Protein AF-A0A536Q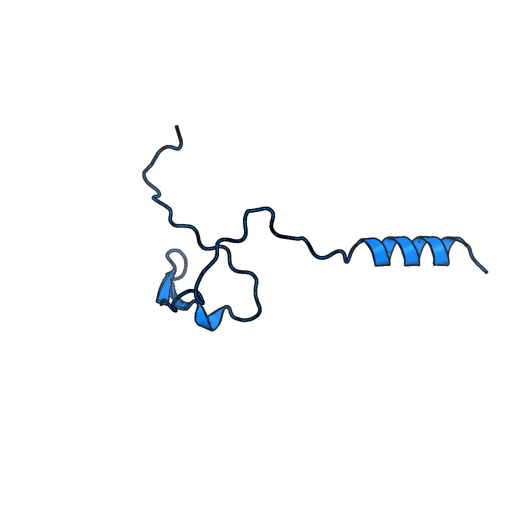F03-F1 (afdb_monomer)

Structure (mmCIF, N/CA/C/O backbone):
data_AF-A0A536QF03-F1
#
_entry.id   AF-A0A536QF03-F1
#
loop_
_atom_site.group_PDB
_atom_site.id
_atom_site.type_symbol
_atom_site.label_atom_id
_atom_site.label_alt_id
_atom_site.label_comp_id
_atom_site.label_asym_id
_atom_site.label_entity_id
_atom_site.label_seq_id
_atom_site.pdbx_PDB_ins_code
_atom_site.Cartn_x
_atom_site.Cartn_y
_atom_site.Cartn_z
_atom_site.occupancy
_atom_site.B_iso_or_equiv
_atom_site.auth_seq_id
_atom_site.auth_comp_id
_atom_site.auth_asym_id
_atom_site.auth_atom_id
_atom_site.pdbx_PDB_model_num
ATOM 1 N N . MET A 1 1 ? -8.088 11.211 -51.948 1.00 58.31 1 MET A N 1
ATOM 2 C CA . MET A 1 1 ? -7.829 10.613 -50.618 1.00 58.31 1 MET A CA 1
ATOM 3 C C . MET A 1 1 ? -7.136 11.669 -49.773 1.00 58.31 1 MET A C 1
ATOM 5 O O . MET A 1 1 ? -6.120 12.187 -50.211 1.00 58.31 1 MET A O 1
ATOM 9 N N . ARG A 1 2 ? -7.749 12.110 -48.668 1.00 77.88 2 ARG A N 1
ATOM 10 C CA . ARG A 1 2 ? -7.275 13.265 -47.885 1.00 77.88 2 ARG A CA 1
ATOM 11 C C . ARG A 1 2 ? -6.111 12.824 -46.981 1.00 77.88 2 ARG A C 1
ATOM 13 O O . ARG A 1 2 ? -6.371 12.085 -46.035 1.00 77.88 2 ARG A O 1
ATOM 20 N N . PRO A 1 3 ? -4.864 13.259 -47.229 1.00 74.75 3 PRO A N 1
ATOM 21 C CA . PRO A 1 3 ? -3.693 12.798 -46.474 1.00 74.75 3 PRO A CA 1
ATOM 22 C C . PRO A 1 3 ? -3.780 13.126 -44.974 1.00 74.75 3 PRO A C 1
ATOM 24 O O . PRO A 1 3 ? -3.221 12.410 -44.150 1.00 74.75 3 PRO A O 1
ATOM 27 N N . TRP A 1 4 ? -4.565 14.141 -44.598 1.00 76.12 4 TRP A N 1
ATOM 28 C CA . TRP A 1 4 ? -4.839 14.476 -43.198 1.00 76.12 4 TRP A CA 1
ATOM 29 C C . TRP A 1 4 ? -5.601 13.402 -42.417 1.00 76.12 4 TRP A C 1
ATOM 31 O O . TRP A 1 4 ? -5.383 13.278 -41.218 1.00 76.12 4 TRP A O 1
ATOM 41 N N . LEU A 1 5 ? -6.438 12.589 -43.069 1.00 81.62 5 LEU A N 1
ATOM 42 C CA . LEU A 1 5 ? -7.118 11.474 -42.396 1.00 81.62 5 LEU A CA 1
ATOM 43 C C . LEU A 1 5 ? -6.129 10.373 -42.001 1.00 81.62 5 LEU A C 1
ATOM 45 O O . LEU A 1 5 ? -6.239 9.812 -40.918 1.00 81.62 5 LEU A O 1
ATOM 49 N N . VAL A 1 6 ? -5.135 10.111 -42.853 1.00 81.88 6 VAL A N 1
ATOM 50 C CA . VAL A 1 6 ? -4.086 9.117 -42.588 1.00 81.88 6 VAL A CA 1
ATOM 51 C C . VAL A 1 6 ? -3.176 9.593 -41.452 1.00 81.88 6 VAL A C 1
ATOM 53 O O . 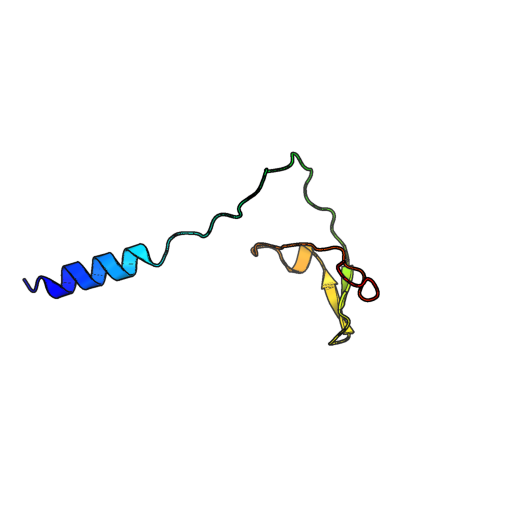VAL A 1 6 ? -2.894 8.830 -40.534 1.00 81.88 6 VAL A O 1
ATOM 56 N N . LEU A 1 7 ? -2.788 10.872 -41.460 1.00 81.19 7 LEU A N 1
ATOM 57 C CA . LEU A 1 7 ? -2.001 11.485 -40.383 1.00 81.19 7 LEU A CA 1
ATOM 58 C C . LEU A 1 7 ? -2.730 11.464 -39.030 1.00 81.19 7 LEU A C 1
ATOM 60 O O . LEU A 1 7 ? -2.121 11.121 -38.019 1.00 81.19 7 LEU A O 1
ATOM 64 N N . ALA A 1 8 ? -4.031 11.769 -39.007 1.00 82.50 8 ALA A N 1
ATOM 65 C CA . ALA A 1 8 ? -4.828 11.718 -37.782 1.00 82.50 8 ALA A CA 1
ATOM 66 C C . ALA A 1 8 ? -4.950 10.288 -37.223 1.00 82.50 8 ALA A C 1
ATOM 68 O O . ALA A 1 8 ? -4.812 10.083 -36.019 1.00 82.50 8 ALA A O 1
ATOM 69 N N . LEU A 1 9 ? -5.146 9.290 -38.091 1.00 78.38 9 LEU A N 1
ATOM 70 C CA . LEU A 1 9 ? -5.212 7.875 -37.704 1.00 78.38 9 LEU A CA 1
ATOM 71 C C . LEU A 1 9 ? -3.900 7.367 -37.090 1.00 78.38 9 LEU A C 1
ATOM 73 O O . LEU A 1 9 ? -3.928 6.666 -36.079 1.00 78.38 9 LEU A O 1
ATOM 77 N N . ILE A 1 10 ? -2.756 7.749 -37.661 1.00 79.94 10 ILE A N 1
ATOM 78 C CA . ILE A 1 10 ? -1.436 7.364 -37.137 1.00 79.94 10 ILE A CA 1
ATOM 79 C C . ILE A 1 10 ? -1.185 8.007 -35.766 1.00 79.94 10 ILE A C 1
ATOM 81 O O . ILE A 1 10 ? -0.704 7.336 -34.853 1.00 79.94 10 ILE A O 1
ATOM 85 N N . ALA A 1 11 ? -1.554 9.280 -35.593 1.00 76.50 11 ALA A N 1
ATOM 86 C CA . ALA A 1 11 ? -1.406 9.967 -34.311 1.00 76.50 11 ALA A CA 1
ATOM 87 C C . ALA A 1 11 ? -2.227 9.288 -33.198 1.00 76.50 11 ALA A C 1
ATOM 89 O O . ALA A 1 11 ? -1.693 9.034 -32.118 1.00 76.50 11 ALA A O 1
ATOM 90 N N . VAL A 1 12 ? -3.481 8.910 -33.477 1.00 74.81 12 VAL A N 1
ATOM 91 C CA . VAL A 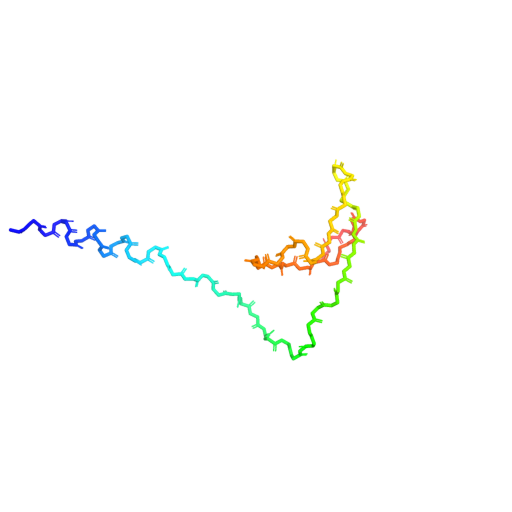1 12 ? -4.347 8.194 -32.519 1.00 74.81 12 VAL A CA 1
ATOM 92 C C . VAL A 1 12 ? -3.781 6.817 -32.153 1.00 74.81 12 VAL A C 1
ATOM 94 O O . VAL A 1 12 ? -3.817 6.438 -30.985 1.00 74.81 12 VAL A O 1
ATOM 97 N N . ALA A 1 13 ? -3.201 6.086 -33.110 1.00 71.50 13 ALA A N 1
ATOM 98 C CA . ALA A 1 13 ? -2.607 4.773 -32.847 1.00 71.50 13 ALA A CA 1
ATOM 99 C C . ALA A 1 13 ? -1.382 4.840 -31.912 1.00 71.50 13 ALA A C 1
ATOM 101 O O . ALA A 1 13 ? -1.166 3.927 -31.116 1.00 71.50 13 ALA A O 1
ATOM 102 N N . SER A 1 14 ? -0.602 5.926 -31.961 1.00 65.62 14 SER A N 1
ATOM 103 C CA . SER A 1 14 ? 0.587 6.103 -3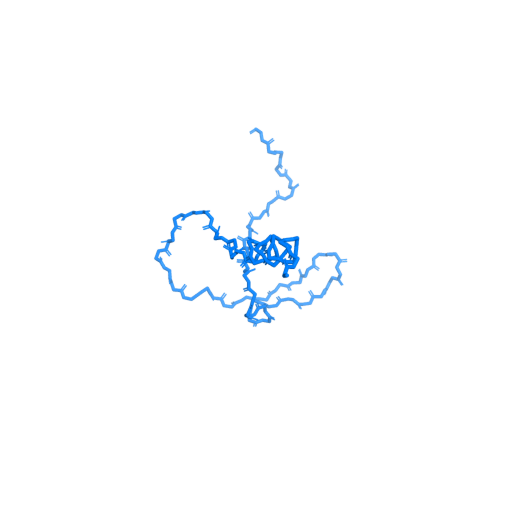1.109 1.00 65.62 14 SER A CA 1
ATOM 104 C C . SER A 1 14 ? 0.278 6.406 -29.637 1.00 65.62 14 SER A C 1
ATOM 106 O O . SER A 1 14 ? 1.119 6.169 -28.773 1.00 65.62 14 SER A O 1
ATOM 108 N N . ALA A 1 15 ? -0.932 6.884 -29.329 1.00 63.72 15 ALA A N 1
ATOM 109 C CA . ALA A 1 15 ? -1.324 7.275 -27.974 1.00 63.72 15 ALA A CA 1
ATOM 110 C C . ALA A 1 15 ? -1.672 6.082 -27.062 1.00 63.72 15 ALA A C 1
ATOM 112 O O . ALA A 1 15 ? -1.799 6.251 -25.853 1.00 63.72 15 ALA A O 1
ATOM 113 N N . CYS A 1 16 ? -1.819 4.878 -27.622 1.00 65.75 16 CYS A N 1
ATOM 114 C CA . CYS A 1 16 ? -2.239 3.678 -26.899 1.00 65.75 16 CYS A CA 1
ATOM 115 C C . CYS A 1 16 ? -1.063 2.732 -26.591 1.00 65.75 16 CYS A C 1
ATOM 117 O O . CYS A 1 16 ? -1.216 1.510 -26.603 1.00 65.75 16 CYS A O 1
ATOM 119 N N . ALA A 1 17 ? 0.131 3.280 -26.358 1.00 69.69 17 ALA A N 1
ATOM 120 C CA . ALA A 1 17 ? 1.270 2.479 -25.932 1.00 69.69 17 ALA A CA 1
ATOM 121 C C . ALA A 1 17 ? 1.131 2.124 -24.435 1.00 69.69 17 ALA A C 1
ATOM 123 O O . ALA A 1 17 ? 0.965 3.031 -23.616 1.00 69.69 17 ALA A O 1
ATOM 124 N N . PRO A 1 18 ? 1.198 0.835 -24.048 1.00 68.88 18 PRO A N 1
ATOM 125 C CA . PRO A 1 18 ? 1.136 0.444 -22.645 1.00 68.88 18 PRO A CA 1
ATOM 126 C C . PRO A 1 18 ? 2.355 0.995 -21.898 1.00 68.88 18 PRO A C 1
ATOM 128 O O . PRO A 1 18 ? 3.502 0.725 -22.261 1.00 68.88 18 PRO A O 1
ATOM 131 N N . THR A 1 19 ? 2.111 1.765 -20.841 1.00 69.88 19 THR A N 1
ATOM 132 C CA . THR A 1 19 ? 3.156 2.220 -19.926 1.00 69.88 19 THR A CA 1
ATOM 133 C C . THR A 1 19 ? 3.717 1.017 -19.175 1.00 69.88 19 THR A C 1
ATOM 135 O O . THR A 1 19 ? 3.013 0.320 -18.445 1.00 69.88 19 THR A O 1
ATOM 138 N N . LYS A 1 20 ? 5.008 0.742 -19.372 1.00 72.56 20 LYS A N 1
ATOM 139 C CA . LYS A 1 20 ? 5.711 -0.311 -18.639 1.00 72.56 20 LYS A CA 1
ATOM 140 C C . LYS A 1 20 ? 6.197 0.254 -17.307 1.00 72.56 20 LYS A C 1
ATOM 142 O O . LYS A 1 20 ? 6.790 1.329 -17.276 1.00 72.56 20 LYS A O 1
ATOM 147 N N . LEU A 1 21 ? 5.981 -0.485 -16.221 1.00 75.12 21 LEU A N 1
ATOM 148 C CA . LEU A 1 21 ? 6.614 -0.171 -14.943 1.00 75.12 21 LEU A CA 1
ATOM 149 C C . LEU A 1 21 ? 8.138 -0.293 -15.092 1.00 75.12 21 LEU A C 1
ATOM 151 O O . LEU A 1 21 ? 8.639 -1.293 -15.610 1.00 75.12 21 LEU A O 1
ATOM 155 N N . VAL A 1 22 ? 8.862 0.741 -14.668 1.00 80.94 22 VAL A N 1
ATOM 156 C CA . VAL A 1 22 ? 10.328 0.766 -14.675 1.00 80.94 22 VAL A CA 1
ATOM 157 C C . VAL A 1 22 ? 10.819 0.217 -13.339 1.00 80.94 22 VAL A C 1
ATOM 159 O O . VAL A 1 22 ? 10.465 0.747 -12.290 1.00 80.94 22 VAL A O 1
ATOM 162 N N . GLY A 1 23 ? 11.620 -0.845 -13.377 1.00 80.00 23 GLY A N 1
ATOM 163 C CA . GLY A 1 23 ? 12.187 -1.477 -12.189 1.00 80.00 23 GLY A CA 1
ATOM 164 C C . GLY A 1 23 ? 12.673 -2.895 -12.470 1.00 80.00 23 GLY A C 1
ATOM 165 O O . GLY A 1 23 ? 12.383 -3.461 -13.527 1.00 80.00 23 GLY A O 1
ATOM 166 N N . GLU A 1 24 ? 13.412 -3.458 -11.518 1.00 82.44 24 GLU A N 1
ATOM 167 C CA . GLU A 1 24 ? 13.786 -4.871 -11.539 1.00 82.44 24 GLU A CA 1
ATOM 168 C C . GLU A 1 24 ? 12.577 -5.720 -11.142 1.00 82.44 24 GLU A C 1
ATOM 170 O O . GLU A 1 24 ? 11.942 -5.479 -10.110 1.00 82.44 24 GLU A O 1
ATOM 175 N N . ALA A 1 25 ? 12.251 -6.720 -11.960 1.00 81.06 25 ALA A N 1
ATOM 176 C CA . ALA A 1 25 ? 11.225 -7.688 -11.608 1.00 81.06 25 ALA A CA 1
ATOM 177 C C . ALA A 1 25 ? 11.801 -8.639 -10.556 1.00 81.06 25 ALA A C 1
ATOM 179 O O . ALA A 1 25 ? 12.504 -9.593 -10.880 1.00 81.06 25 ALA A O 1
ATOM 180 N N . LEU A 1 26 ? 11.505 -8.368 -9.287 1.00 79.12 26 LEU A N 1
ATOM 181 C CA . LEU A 1 26 ? 11.929 -9.251 -8.211 1.00 79.12 26 LEU A CA 1
ATOM 182 C C . LEU A 1 26 ? 11.242 -10.620 -8.373 1.00 79.12 26 LEU A C 1
ATOM 184 O O . LEU A 1 26 ? 10.019 -10.668 -8.545 1.00 79.12 26 LEU A O 1
ATOM 188 N N . PRO A 1 27 ? 11.985 -11.740 -8.307 1.00 77.31 27 PRO A N 1
ATOM 189 C CA . PRO A 1 27 ? 11.375 -13.059 -8.260 1.00 77.31 27 PRO A CA 1
ATOM 190 C C . PRO A 1 27 ? 10.535 -13.148 -6.986 1.00 77.31 27 PRO A C 1
ATOM 192 O O . PRO A 1 27 ? 11.037 -12.954 -5.880 1.00 77.31 27 PRO A O 1
ATOM 195 N N . GLY A 1 28 ? 9.241 -13.408 -7.136 1.00 71.56 28 GLY A N 1
ATOM 196 C CA . GLY A 1 28 ? 8.311 -13.355 -6.019 1.00 71.56 28 GLY A CA 1
ATOM 197 C C . GLY A 1 28 ? 7.143 -14.304 -6.200 1.00 71.56 28 GLY A C 1
ATOM 198 O O . GLY A 1 28 ? 6.658 -14.524 -7.310 1.00 71.56 28 GLY A O 1
ATOM 199 N N . ALA A 1 29 ? 6.689 -14.863 -5.081 1.00 82.62 29 ALA A N 1
ATOM 200 C CA . ALA A 1 29 ? 5.388 -15.505 -5.015 1.00 82.62 29 ALA A CA 1
ATOM 201 C C . ALA A 1 29 ? 4.280 -14.471 -5.276 1.00 82.62 29 ALA A C 1
ATOM 203 O O . ALA A 1 29 ? 4.494 -13.262 -5.169 1.00 82.62 29 ALA A O 1
ATOM 204 N N . ILE A 1 30 ? 3.078 -14.956 -5.591 1.00 86.88 30 ILE A N 1
ATOM 205 C CA . ILE A 1 30 ? 1.880 -14.112 -5.629 1.00 86.88 30 ILE A CA 1
ATOM 206 C C . ILE A 1 30 ? 1.801 -13.330 -4.311 1.00 86.88 30 ILE A C 1
ATOM 208 O O . ILE A 1 30 ? 1.922 -13.927 -3.240 1.00 86.88 30 ILE A O 1
ATOM 212 N N . ALA A 1 31 ? 1.615 -12.009 -4.401 1.00 89.94 31 ALA A N 1
ATOM 213 C CA . ALA A 1 31 ? 1.478 -11.157 -3.226 1.00 89.94 31 ALA A CA 1
ATOM 214 C C . ALA A 1 31 ? 0.367 -11.710 -2.307 1.00 89.94 31 ALA A C 1
ATOM 216 O O . ALA A 1 31 ? -0.744 -11.952 -2.797 1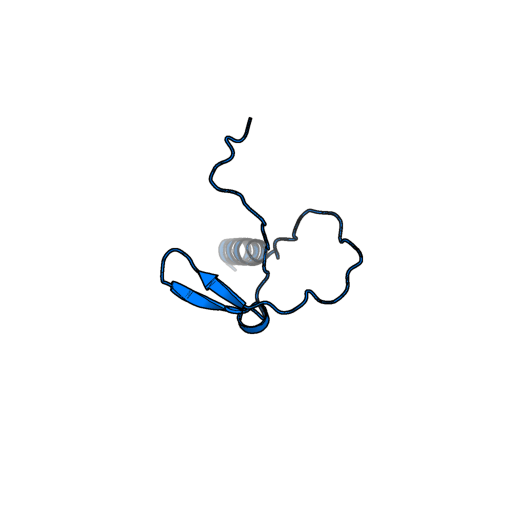.00 89.94 31 ALA A O 1
ATOM 217 N N . PRO A 1 32 ? 0.645 -11.944 -1.009 1.00 93.31 32 PRO A N 1
ATOM 218 C CA . PRO A 1 32 ? -0.367 -12.413 -0.073 1.00 93.31 32 PRO A CA 1
ATOM 219 C C . PRO A 1 32 ? -1.538 -11.439 -0.005 1.00 93.31 32 PRO A C 1
ATOM 221 O O . PRO A 1 32 ? -1.345 -10.224 -0.071 1.00 93.31 32 PRO A O 1
ATOM 224 N N . ASP A 1 33 ? -2.748 -11.972 0.149 1.00 97.06 33 ASP A N 1
ATOM 225 C CA . ASP A 1 33 ? -3.900 -11.112 0.383 1.00 97.06 33 ASP A CA 1
ATOM 226 C C . ASP A 1 33 ? -3.792 -10.458 1.765 1.00 97.06 33 ASP A C 1
ATOM 228 O O . ASP A 1 33 ? -3.313 -11.060 2.729 1.00 97.06 33 ASP A O 1
ATOM 232 N N . PHE A 1 34 ? -4.251 -9.219 1.852 1.00 96.88 34 PHE A N 1
ATOM 233 C CA . PHE A 1 34 ? -4.361 -8.470 3.094 1.00 96.88 34 PHE A CA 1
ATOM 234 C C . PHE A 1 34 ? -5.615 -7.614 3.035 1.00 96.88 34 PHE A C 1
ATOM 236 O O . PHE A 1 34 ? -6.127 -7.306 1.960 1.00 96.88 34 PHE A O 1
ATOM 243 N N . THR A 1 35 ? -6.117 -7.232 4.201 1.00 98.06 35 THR A N 1
ATOM 244 C CA . THR A 1 35 ? -7.262 -6.334 4.327 1.00 98.06 35 THR A CA 1
ATOM 245 C C . THR A 1 35 ? -6.898 -5.218 5.288 1.00 98.06 35 THR A C 1
ATOM 247 O O . THR A 1 35 ? -6.402 -5.483 6.382 1.00 98.06 35 THR A O 1
ATOM 250 N N . LEU A 1 36 ? -7.113 -3.978 4.862 1.00 97.00 36 LEU A N 1
ATOM 251 C CA . LEU A 1 36 ? -6.846 -2.776 5.640 1.00 97.00 36 LEU A CA 1
ATOM 252 C C . LEU A 1 36 ? -8.086 -1.889 5.652 1.00 97.00 36 LEU A C 1
ATOM 254 O O . LEU A 1 36 ? -8.910 -1.932 4.740 1.00 97.00 36 LEU A O 1
ATOM 258 N N . THR A 1 37 ? -8.186 -1.060 6.681 1.00 97.75 37 THR A N 1
ATOM 259 C CA . THR A 1 37 ? -9.114 0.067 6.701 1.00 97.75 37 THR A CA 1
ATOM 260 C C . THR A 1 37 ? -8.405 1.274 6.099 1.00 97.75 37 THR A C 1
ATOM 262 O O . THR A 1 37 ? -7.309 1.618 6.551 1.00 97.75 37 THR A O 1
A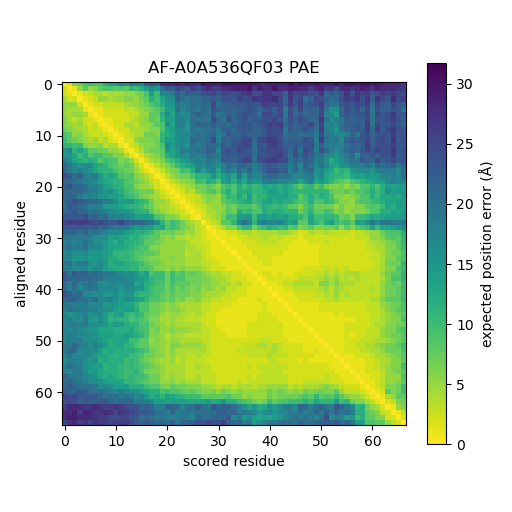TOM 265 N N . ASP A 1 38 ? -8.983 1.920 5.088 1.00 94.25 38 ASP A N 1
ATOM 266 C CA . ASP A 1 38 ? -8.414 3.168 4.587 1.00 94.25 38 ASP A CA 1
ATOM 267 C C . ASP A 1 38 ? -8.655 4.310 5.583 1.00 94.25 38 ASP A C 1
ATOM 269 O O . ASP A 1 38 ? -9.707 4.412 6.211 1.00 94.25 38 ASP A O 1
ATOM 273 N N . GLY A 1 39 ? -7.655 5.177 5.737 1.00 90.44 39 GLY A N 1
ATOM 274 C CA . GLY A 1 39 ? -7.721 6.295 6.679 1.00 90.44 39 GLY A CA 1
ATOM 275 C C . GLY A 1 39 ? -8.783 7.354 6.339 1.00 90.44 39 GLY A C 1
ATOM 276 O O . GLY A 1 39 ? -9.506 7.761 7.245 1.00 90.44 39 GLY A O 1
ATOM 277 N N . PRO A 1 40 ? -8.893 7.830 5.080 1.00 93.06 40 PRO A N 1
ATOM 278 C CA . PRO A 1 40 ? -9.792 8.938 4.742 1.00 93.06 40 PRO A CA 1
ATOM 279 C C . PRO A 1 40 ? -11.291 8.637 4.862 1.00 93.06 40 PRO A C 1
ATOM 281 O O . PRO A 1 40 ? -12.050 9.500 5.299 1.00 93.06 40 PRO A O 1
ATOM 284 N N . SER A 1 41 ? -11.731 7.456 4.435 1.00 97.06 41 SER A N 1
ATOM 285 C CA . SER A 1 41 ? -13.148 7.084 4.343 1.00 97.06 41 SER A CA 1
ATOM 286 C C . SER A 1 41 ? -13.557 5.975 5.309 1.00 97.06 41 SER A C 1
ATOM 288 O O . SER A 1 41 ? -14.753 5.764 5.516 1.00 97.06 41 SER A O 1
ATOM 290 N N . GLY A 1 42 ? -12.590 5.288 5.926 1.00 97.00 42 GLY A N 1
ATOM 291 C CA . GLY A 1 42 ? -12.848 4.182 6.846 1.00 97.00 42 GLY A CA 1
ATOM 292 C C . GLY A 1 42 ? -13.363 2.917 6.158 1.00 97.00 42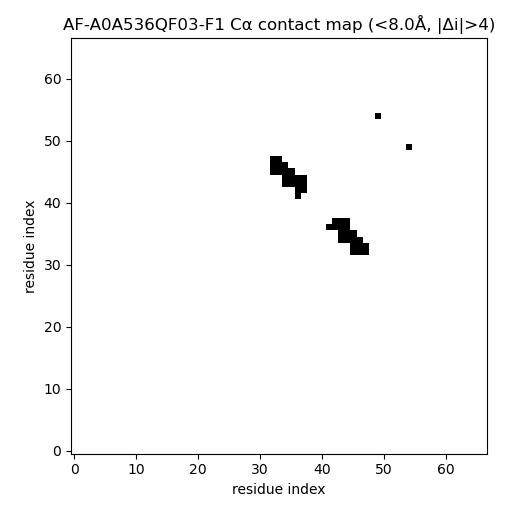 GLY A C 1
ATOM 293 O O . GLY A 1 42 ? -13.847 2.011 6.839 1.00 97.00 42 GLY A O 1
ATOM 294 N N . GLN A 1 43 ? -13.301 2.840 4.827 1.00 97.50 43 GLN A N 1
ATOM 295 C CA . GLN A 1 43 ? -13.721 1.662 4.084 1.00 97.50 43 GLN A CA 1
ATOM 296 C C . GLN A 1 43 ? -12.712 0.534 4.242 1.00 97.50 43 GLN A C 1
ATOM 298 O O . GLN A 1 43 ? -11.527 0.710 4.523 1.00 97.50 43 GLN A O 1
ATOM 303 N N . THR A 1 44 ? -13.222 -0.677 4.066 1.00 98.00 44 THR A N 1
ATOM 304 C CA . THR A 1 44 ? -12.394 -1.876 4.040 1.00 98.00 44 THR A CA 1
ATOM 305 C C . THR A 1 44 ? -11.891 -2.105 2.621 1.00 98.00 44 THR A C 1
ATOM 307 O O . THR A 1 44 ? -12.685 -2.180 1.684 1.00 98.00 44 THR A O 1
ATOM 310 N N . VAL A 1 45 ? -10.579 -2.255 2.465 1.00 97.00 45 VAL A N 1
ATOM 311 C CA . VAL A 1 45 ? -9.918 -2.540 1.188 1.00 97.00 45 VAL A CA 1
ATOM 312 C C . VAL A 1 45 ? -9.133 -3.839 1.318 1.00 97.00 45 VAL A C 1
ATOM 314 O O . VAL A 1 45 ? -8.319 -3.979 2.230 1.00 97.00 45 VAL A O 1
ATOM 317 N N . SER A 1 46 ? -9.349 -4.777 0.393 1.00 97.81 46 SER A N 1
ATOM 318 C CA . SER A 1 46 ? -8.525 -5.981 0.256 1.00 97.81 46 SER A CA 1
ATOM 319 C C . SER A 1 46 ? -7.701 -5.956 -1.028 1.00 97.81 46 SER A C 1
ATOM 321 O O . SER A 1 46 ? -8.144 -5.416 -2.047 1.00 97.81 46 SER A O 1
ATOM 323 N N . LEU A 1 47 ? -6.517 -6.577 -1.015 1.00 97.31 47 LEU A N 1
ATOM 324 C CA . LEU A 1 47 ? -5.699 -6.701 -2.227 1.00 97.31 47 LEU A CA 1
ATOM 325 C C . LEU A 1 47 ? -6.427 -7.530 -3.296 1.00 97.31 47 LEU A C 1
ATOM 327 O O . LEU A 1 47 ? -6.408 -7.191 -4.481 1.00 97.31 47 LEU A O 1
ATOM 331 N N . SER A 1 48 ? -7.125 -8.587 -2.883 1.00 97.31 48 SER A N 1
ATOM 332 C CA . SER A 1 48 ? -7.972 -9.401 -3.759 1.00 97.31 48 SER A CA 1
ATOM 333 C C . SER A 1 48 ? -9.090 -8.611 -4.448 1.00 97.31 48 SER A C 1
ATOM 335 O O . SER A 1 48 ? -9.433 -8.936 -5.588 1.00 97.31 48 SER A O 1
ATOM 337 N N . GLY A 1 49 ? -9.611 -7.557 -3.815 1.00 97.31 49 GLY A N 1
ATOM 338 C CA . GLY A 1 49 ? -10.613 -6.662 -4.396 1.00 97.31 49 GLY A CA 1
ATOM 339 C C . GLY A 1 49 ? -10.085 -5.783 -5.536 1.00 97.31 49 GLY A C 1
ATOM 340 O O . GLY A 1 49 ? -10.878 -5.261 -6.315 1.00 97.31 49 GLY A O 1
ATOM 341 N N . LEU A 1 50 ? -8.760 -5.654 -5.678 1.00 96.19 50 LEU A N 1
ATOM 342 C CA . LEU A 1 50 ? -8.096 -4.830 -6.700 1.00 96.19 50 LEU A CA 1
ATOM 343 C C . LEU A 1 50 ? -7.597 -5.633 -7.914 1.00 96.19 50 LEU A C 1
ATOM 345 O O . LEU A 1 50 ? -6.860 -5.115 -8.756 1.00 96.19 50 LEU A O 1
ATOM 349 N N . ARG A 1 51 ? -7.972 -6.912 -8.032 1.00 95.25 51 ARG A N 1
ATOM 350 C CA . ARG A 1 51 ? -7.573 -7.757 -9.170 1.00 95.25 51 ARG A CA 1
ATOM 351 C C . ARG A 1 51 ? -7.988 -7.141 -10.511 1.00 95.25 51 ARG A C 1
ATOM 353 O O . ARG A 1 51 ? -9.058 -6.560 -10.646 1.00 95.25 51 ARG A O 1
ATOM 360 N N . GLY A 1 52 ? -7.136 -7.319 -11.521 1.00 93.19 52 GLY A N 1
ATOM 361 C CA . GLY A 1 52 ? -7.316 -6.726 -12.852 1.00 93.19 52 GLY A CA 1
ATOM 362 C C . GLY A 1 52 ? -6.745 -5.312 -12.986 1.00 93.19 52 GLY A C 1
ATOM 363 O O . GLY A 1 52 ? -6.712 -4.781 -14.093 1.00 93.19 52 GLY A O 1
ATOM 364 N N . GLN A 1 53 ? -6.250 -4.729 -11.892 1.00 92.69 53 GLN A N 1
ATOM 365 C CA . GLN A 1 53 ? -5.555 -3.446 -11.881 1.00 92.69 53 GLN A CA 1
ATOM 366 C C . GLN A 1 53 ? -4.069 -3.642 -11.566 1.00 92.69 53 GLN A C 1
ATOM 368 O O . GLN A 1 53 ? -3.675 -4.595 -10.891 1.00 92.69 53 GLN A O 1
ATOM 373 N N . VAL A 1 54 ? -3.235 -2.721 -12.053 1.00 89.81 54 VAL A N 1
ATOM 374 C CA . VAL A 1 54 ? -1.839 -2.614 -11.617 1.00 89.81 54 VAL A CA 1
ATOM 375 C C . VAL A 1 54 ? -1.829 -1.940 -10.245 1.00 89.81 54 VAL A C 1
ATOM 377 O O . VAL A 1 54 ? -2.299 -0.812 -10.118 1.00 89.81 54 VAL A O 1
ATOM 380 N N . VAL A 1 55 ? -1.298 -2.622 -9.228 1.00 91.75 55 VAL A N 1
ATOM 381 C CA . VAL A 1 55 ? -1.270 -2.134 -7.840 1.00 91.75 55 VAL A CA 1
ATOM 382 C C . VAL A 1 55 ? 0.164 -1.812 -7.429 1.00 91.75 55 VAL A C 1
ATOM 384 O O . VAL A 1 55 ? 1.040 -2.671 -7.504 1.00 91.75 55 VAL A O 1
ATOM 387 N N . LEU A 1 56 ? 0.389 -0.584 -6.958 1.00 91.50 56 LEU A N 1
ATOM 388 C CA . LEU A 1 56 ? 1.628 -0.172 -6.300 1.00 91.50 56 LEU A CA 1
ATOM 389 C C . LEU A 1 56 ? 1.407 -0.175 -4.783 1.00 91.50 56 LEU A C 1
ATOM 391 O O . LEU A 1 56 ? 0.606 0.608 -4.276 1.00 91.50 56 LEU A O 1
ATOM 395 N N . LEU A 1 57 ? 2.103 -1.060 -4.066 1.00 90.88 57 LEU A N 1
ATOM 396 C CA . LEU A 1 57 ? 2.037 -1.151 -2.608 1.00 90.88 57 LEU A CA 1
ATOM 397 C C . LEU A 1 57 ? 3.215 -0.403 -1.979 1.00 90.88 57 LEU A C 1
ATOM 399 O O . LEU A 1 57 ? 4.368 -0.769 -2.202 1.00 90.88 57 LEU A O 1
ATOM 403 N N . THR A 1 58 ? 2.916 0.598 -1.155 1.00 89.62 58 THR A N 1
ATOM 404 C CA . THR A 1 58 ? 3.919 1.418 -0.466 1.00 89.62 58 THR A CA 1
ATOM 405 C C . THR A 1 58 ? 3.725 1.318 1.042 1.00 89.62 58 THR A C 1
ATOM 407 O O . THR A 1 58 ? 2.625 1.544 1.542 1.00 89.62 58 THR A O 1
ATOM 410 N N . PHE A 1 59 ? 4.800 1.026 1.774 1.00 88.88 59 PHE A N 1
ATOM 411 C CA . PHE A 1 59 ? 4.830 1.106 3.235 1.00 88.88 59 PHE A CA 1
ATOM 412 C C . PHE A 1 59 ? 5.399 2.465 3.628 1.00 88.88 59 PHE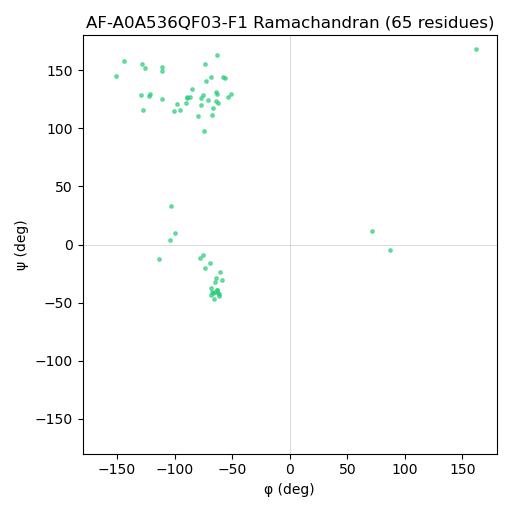 A C 1
ATOM 414 O O . PHE A 1 59 ? 6.545 2.775 3.312 1.00 88.88 59 PHE A O 1
ATOM 421 N N . LEU A 1 60 ? 4.578 3.288 4.273 1.00 85.31 60 LEU A N 1
ATOM 422 C CA . LEU A 1 60 ? 4.892 4.677 4.596 1.00 85.31 60 LEU A CA 1
ATOM 423 C C . LEU A 1 60 ? 4.728 4.953 6.088 1.00 85.31 60 LEU A C 1
ATOM 425 O O . LEU A 1 60 ? 3.910 4.336 6.767 1.00 85.31 60 LEU A O 1
ATOM 429 N N . TYR A 1 61 ? 5.503 5.917 6.577 1.00 83.44 61 TYR A N 1
ATOM 430 C CA . TYR A 1 61 ? 5.410 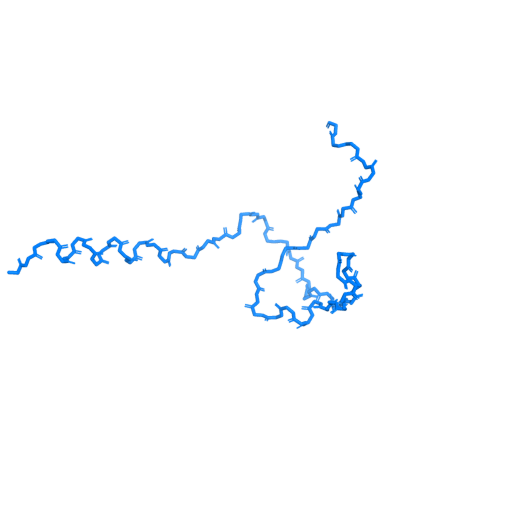6.446 7.928 1.00 83.44 61 TYR A CA 1
ATOM 431 C C . TYR A 1 61 ? 5.279 7.964 7.841 1.00 83.44 61 TYR A C 1
ATOM 433 O O . TYR A 1 61 ? 6.170 8.649 7.347 1.00 83.44 61 TYR A O 1
ATOM 441 N N . THR A 1 62 ? 4.145 8.495 8.289 1.00 81.00 62 THR A N 1
ATOM 442 C CA . THR A 1 62 ? 3.767 9.901 8.066 1.00 81.00 62 THR A CA 1
ATOM 443 C C . THR A 1 62 ? 4.521 10.893 8.946 1.00 81.00 62 THR A C 1
ATOM 445 O O . THR A 1 62 ? 4.387 12.096 8.757 1.00 81.00 62 THR A O 1
ATOM 448 N N . SER A 1 63 ? 5.281 10.404 9.927 1.00 80.25 63 SER A N 1
ATOM 449 C CA . SER A 1 63 ? 5.973 11.236 10.918 1.00 80.25 63 SER A CA 1
ATOM 450 C C . SER A 1 63 ? 7.479 11.348 10.658 1.00 80.25 63 SER A C 1
ATOM 452 O O . SER A 1 63 ? 8.190 11.934 11.472 1.00 80.25 63 SER A O 1
ATOM 454 N N . CYS A 1 64 ? 7.982 10.782 9.558 1.00 67.50 64 CYS A N 1
ATOM 455 C CA . CYS A 1 64 ? 9.356 10.995 9.117 1.00 67.50 64 CYS A CA 1
ATOM 456 C C . CYS A 1 64 ? 9.405 12.214 8.197 1.00 67.50 64 CYS A C 1
ATOM 458 O O . CYS A 1 64 ? 8.679 12.284 7.209 1.00 67.50 64 CYS A O 1
ATOM 460 N N . VAL A 1 65 ? 10.284 13.160 8.521 1.00 69.19 65 VAL A N 1
ATOM 461 C CA . VAL A 1 65 ? 10.725 14.159 7.549 1.00 69.19 65 VAL A CA 1
ATOM 462 C C . VAL A 1 65 ? 11.609 13.410 6.556 1.00 69.19 65 VAL A C 1
ATOM 464 O O . VAL A 1 65 ? 12.540 12.728 6.982 1.00 69.19 65 VAL A O 1
ATOM 467 N N . ASP A 1 66 ? 11.282 13.474 5.270 1.00 66.50 66 ASP A N 1
ATOM 468 C CA . ASP A 1 66 ? 12.184 13.003 4.218 1.00 66.50 66 ASP A CA 1
ATOM 469 C C . ASP A 1 66 ? 13.387 13.964 4.221 1.00 66.50 66 ASP A C 1
ATOM 471 O O . ASP A 1 66 ? 13.202 15.168 4.015 1.00 66.50 66 ASP A O 1
ATOM 475 N N . VAL A 1 67 ? 14.565 13.474 4.629 1.00 61.91 67 VAL A N 1
ATOM 476 C CA . VAL A 1 67 ? 15.791 14.275 4.847 1.00 61.91 67 VAL A CA 1
ATOM 477 C C . VAL A 1 67 ? 16.741 14.210 3.665 1.00 61.91 67 VAL A C 1
ATOM 479 O O . VAL A 1 67 ? 16.921 13.105 3.108 1.00 61.91 67 VAL A O 1
#

Solvent-accessible surface area (backbone atoms only — not comparable to full-atom values): 4879 Å² total; per-residue (Å²): 134,68,68,66,60,57,54,51,53,54,56,58,61,65,72,70,64,82,84,74,85,86,74,82,84,72,90,71,75,84,80,76,76,52,74,46,68,43,83,93,80,62,46,81,48,41,55,73,79,48,68,97,56,95,80,85,88,79,93,82,65,94,85,61,77,91,126

Secondary structure (DSSP, 8-state):
--HHHHHHHHHHHHTTPPPPPPS-----PPPPP-EEE-TTT--EEESGGGTTS--------TT----

pLDDT: mean 83.69, std 11.1, range [58.31, 98.06]

Sequence (67 aa):
MRPWLVLALIAVASACAPTKLVGEALPGAIAPDFTLTDGPSGQTVSLSGLRGQVVLLTFLYTSCVDV

Radius of gyration: 20.52 Å; Cα contacts (8 Å, |Δi|>4): 21; chains: 1; bounding box: 30×30×62 Å

Mean predicted aligned error: 11.02 Å

Foldseek 3Di:
DDVVVVVVVVVVVVVPDDDDDDDDDDDDDDPDKDWDQDDPPRDIDIPVVQPPDDDDDDDDDPPDDPD